Protein AF-A0A6A6DMU2-F1 (afdb_monomer_lite)

Organism: NCBI:txid1314779

pLDDT: mean 90.88, std 11.07, range [35.75, 98.38]

Radius of gyration: 16.93 Å; chains: 1; bounding box: 42×38×40 Å

InterPro domains:
  IPR029033 Histidine phosphatase superfamily [G3DSA:3.40.50.1240] (8-145)

Foldseek 3Di:
DAAAACLQDDPPPPDHDHVGDDDDDQLLQFALDLPCVRQDDFLVVCCVVRVRDDCVPADRCSSPQDDLNPNDPVSLLVSLQVVLVVLVVLLVVCPPPPPRDDDDDHDDRSVCSNQVPVPDDADVVGDFDWDWDADPVRGIHTHTDDPVPPPPD

Secondary structure (DSSP, 8-state):
---BBGGGS-TTS--SBTT-BPP---GGGS-SS-SHHHH---HHHHHHH-TTS--TTS-TTTTS-SGGG-SSHHHHHHHHHHHHHHHHHHHHHTTT-S---------HHHHHHHH--TT--PPTT----EEEEE-TTS-EEEEE--TTS----

Structure (mmCIF, N/CA/C/O backbone):
data_AF-A0A6A6DMU2-F1
#
_entry.id   AF-A0A6A6DMU2-F1
#
loop_
_atom_site.group_PDB
_atom_site.id
_atom_site.type_symbol
_atom_site.label_atom_id
_atom_site.label_alt_id
_atom_site.label_comp_id
_atom_site.label_asym_id
_atom_site.label_entity_id
_atom_site.label_seq_id
_atom_site.pdbx_PDB_ins_code
_atom_site.Cartn_x
_atom_site.Cartn_y
_atom_site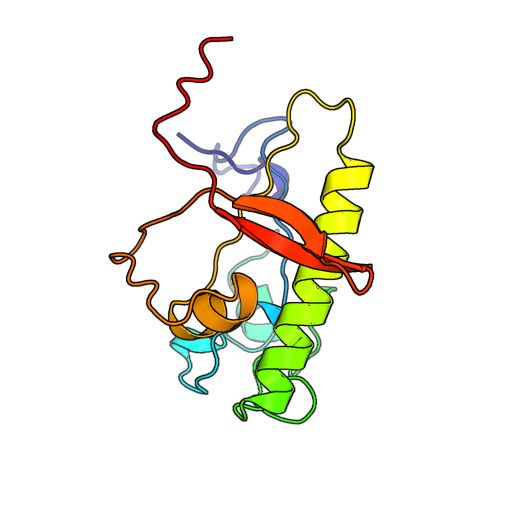.Cartn_z
_atom_site.occupancy
_atom_site.B_iso_or_equiv
_atom_site.auth_seq_id
_atom_site.auth_comp_id
_atom_site.auth_asym_id
_atom_site.auth_atom_id
_atom_site.pdbx_PDB_model_num
ATOM 1 N N . SER A 1 1 ? -6.582 -6.100 22.117 1.00 66.75 1 SER A N 1
ATOM 2 C CA . SER A 1 1 ? -7.628 -5.175 21.639 1.00 66.75 1 SER A CA 1
ATOM 3 C C . SER A 1 1 ? -7.732 -5.317 20.132 1.00 66.75 1 SER A C 1
ATOM 5 O O . SER A 1 1 ? -6.710 -5.519 19.487 1.00 66.75 1 SER A O 1
ATOM 7 N N . HIS A 1 2 ? -8.942 -5.278 19.573 1.00 84.75 2 HIS A N 1
ATOM 8 C CA . HIS A 1 2 ? -9.119 -5.157 18.124 1.00 84.75 2 HIS A CA 1
ATOM 9 C C . HIS A 1 2 ? -8.954 -3.689 17.721 1.00 84.75 2 HIS A C 1
ATOM 11 O O . HIS A 1 2 ? -9.190 -2.802 18.539 1.00 84.75 2 HIS A O 1
ATOM 17 N N . VAL A 1 3 ? -8.518 -3.445 16.487 1.00 90.81 3 VAL A N 1
ATOM 18 C CA . VAL A 1 3 ? -8.294 -2.089 15.949 1.00 90.81 3 VAL A CA 1
ATOM 19 C C . VAL A 1 3 ? -9.107 -1.865 14.678 1.00 90.81 3 VAL A C 1
ATOM 21 O O . VAL A 1 3 ? -9.628 -0.774 14.460 1.00 90.81 3 VAL A O 1
ATOM 24 N N . LEU A 1 4 ? -9.239 -2.907 13.855 1.00 93.56 4 LEU A N 1
ATOM 25 C CA . LEU A 1 4 ? -10.014 -2.856 12.625 1.00 93.56 4 LEU A CA 1
ATOM 26 C C . LEU A 1 4 ? -11.511 -2.753 12.907 1.00 93.56 4 LEU A C 1
ATOM 28 O O . LEU A 1 4 ? -12.006 -3.226 13.936 1.00 93.56 4 LEU A O 1
ATOM 32 N N . ASP A 1 5 ? -12.221 -2.155 11.958 1.00 94.19 5 ASP A N 1
ATOM 33 C CA . ASP A 1 5 ? -13.673 -2.073 12.001 1.00 94.19 5 ASP A CA 1
ATOM 34 C C . ASP A 1 5 ? -14.331 -3.464 12.069 1.00 94.19 5 ASP A C 1
ATOM 36 O O . ASP A 1 5 ? -13.840 -4.435 11.484 1.00 94.19 5 ASP A O 1
ATOM 40 N N . LYS A 1 6 ? -15.454 -3.570 12.785 1.00 94.50 6 LYS A N 1
ATOM 41 C CA . LYS A 1 6 ? -16.204 -4.829 12.917 1.00 94.50 6 LYS A CA 1
ATOM 42 C C . LYS A 1 6 ? -16.620 -5.436 11.571 1.00 94.50 6 LYS A C 1
ATOM 44 O O . LYS A 1 6 ? -16.725 -6.654 11.486 1.00 94.50 6 LYS A O 1
ATOM 49 N N . ARG A 1 7 ? -16.761 -4.629 10.506 1.00 92.81 7 ARG A N 1
ATOM 50 C CA . ARG A 1 7 ? -17.154 -5.083 9.157 1.00 92.81 7 ARG A CA 1
ATOM 51 C C . ARG A 1 7 ? -16.243 -6.155 8.553 1.00 92.81 7 ARG A C 1
ATOM 53 O O . ARG A 1 7 ? -16.659 -6.833 7.625 1.00 92.81 7 ARG A O 1
ATOM 60 N N . TYR A 1 8 ? -15.006 -6.287 9.034 1.00 92.38 8 TYR A N 1
ATOM 61 C CA . TYR A 1 8 ? -14.049 -7.281 8.532 1.00 92.38 8 TYR A CA 1
ATOM 62 C C . TYR A 1 8 ? -14.154 -8.645 9.215 1.00 92.38 8 TYR A C 1
ATOM 64 O O . TYR A 1 8 ? -13.460 -9.581 8.818 1.00 92.38 8 TYR A O 1
ATOM 72 N N . TYR A 1 9 ? -14.988 -8.765 10.244 1.00 90.62 9 TYR A N 1
ATOM 73 C CA . TYR A 1 9 ? -15.163 -9.981 11.026 1.00 90.62 9 TYR A CA 1
ATOM 74 C C . TYR A 1 9 ? -16.567 -10.537 10.835 1.00 90.62 9 TYR A C 1
ATOM 76 O O . TYR A 1 9 ? -17.451 -9.857 10.322 1.00 90.62 9 TYR A O 1
ATOM 84 N N . ASP A 1 10 ? -16.765 -11.798 11.211 1.00 88.88 10 ASP A N 1
ATOM 85 C CA . ASP A 1 10 ? -18.103 -12.379 11.261 1.00 88.88 10 ASP A CA 1
ATOM 86 C C . ASP A 1 10 ? -18.937 -11.669 12.338 1.00 88.88 10 ASP A C 1
ATOM 88 O O . ASP A 1 10 ? -18.446 -11.460 13.452 1.00 88.88 10 ASP A O 1
ATOM 92 N N . ASP A 1 11 ? -20.190 -11.327 12.029 1.00 86.38 11 ASP A N 1
ATOM 93 C CA . ASP A 1 11 ? -21.074 -10.580 12.936 1.00 86.38 11 ASP A CA 1
ATOM 94 C C . ASP A 1 11 ? -21.267 -11.285 14.291 1.00 86.38 11 ASP A C 1
ATOM 96 O O . ASP A 1 11 ? -21.476 -10.632 15.316 1.00 86.38 11 ASP A O 1
ATOM 100 N N . SER A 1 12 ? -21.163 -12.617 14.328 1.00 88.31 12 SER A N 1
ATOM 101 C CA . SER A 1 12 ? -21.295 -13.417 15.550 1.00 88.31 12 SER A CA 1
ATOM 102 C C . SER A 1 12 ? -19.993 -13.570 16.344 1.00 88.31 12 SER A C 1
ATOM 104 O O . SER A 1 12 ? -20.024 -14.033 17.484 1.00 88.31 12 SER A O 1
ATOM 106 N N . SER A 1 13 ? -18.848 -13.164 15.784 1.00 88.94 13 SER A N 1
ATOM 107 C CA . SER A 1 13 ? -17.532 -13.353 16.412 1.00 88.94 13 SER A CA 1
ATOM 108 C C . SER A 1 13 ? -17.277 -12.444 17.618 1.00 88.94 13 SER A C 1
ATOM 110 O O . SER A 1 13 ? -16.425 -12.750 18.449 1.00 88.94 13 SER A O 1
ATOM 112 N N . GLY A 1 14 ? -17.983 -11.310 17.705 1.00 88.69 14 GLY A N 1
ATOM 113 C CA . GLY A 1 14 ? -17.713 -10.263 18.694 1.00 88.69 14 GLY A CA 1
ATOM 114 C C . GLY A 1 14 ? -16.366 -9.548 18.502 1.00 88.69 14 GLY A C 1
ATOM 115 O O . GLY A 1 14 ? -15.928 -8.833 19.403 1.00 88.69 14 GLY A O 1
ATOM 116 N N . PHE A 1 15 ? -15.694 -9.746 17.361 1.00 91.94 15 PHE A N 1
ATOM 117 C CA . PHE A 1 15 ? -14.422 -9.105 17.030 1.00 91.94 15 PHE A CA 1
ATOM 118 C C . PHE A 1 15 ? -14.601 -7.774 16.286 1.00 91.94 15 PHE A C 1
ATOM 120 O O . PHE A 1 15 ? -15.627 -7.503 15.667 1.00 91.94 15 PHE A O 1
ATOM 127 N N . GLY A 1 16 ? -13.549 -6.951 16.329 1.00 92.38 16 GLY A N 1
ATOM 128 C CA . GLY A 1 16 ? -13.516 -5.622 15.718 1.00 92.38 16 GLY A CA 1
ATOM 129 C C . GLY A 1 16 ? -14.004 -4.503 16.638 1.00 92.38 16 GLY A C 1
ATOM 130 O O . GLY A 1 16 ? -14.292 -4.713 17.816 1.00 92.38 16 GLY A O 1
ATOM 131 N N . VAL A 1 17 ? -14.024 -3.283 16.104 1.00 93.75 17 VAL A N 1
ATOM 132 C CA . VAL A 1 17 ? -14.433 -2.059 16.809 1.00 93.75 17 VAL A CA 1
ATOM 133 C C . VAL A 1 17 ? -15.473 -1.325 15.966 1.00 93.75 17 VAL A C 1
ATOM 135 O O . VAL A 1 17 ? -15.333 -1.250 14.750 1.00 93.75 17 VAL A O 1
ATOM 138 N N . GLU A 1 18 ? -16.518 -0.785 16.593 1.00 92.75 18 GLU A N 1
ATOM 139 C CA . GLU A 1 18 ? -17.478 0.089 15.906 1.00 92.75 18 GLU A CA 1
ATOM 140 C C . GLU A 1 18 ? -16.772 1.356 15.411 1.00 92.75 18 GLU A C 1
ATOM 142 O O . GLU A 1 18 ? -16.139 2.054 16.209 1.00 92.75 18 GLU A O 1
ATOM 147 N N . ASN A 1 19 ? -16.896 1.672 14.119 1.00 89.88 19 ASN A N 1
ATOM 148 C CA . ASN A 1 19 ? -16.135 2.747 13.480 1.00 89.88 19 ASN A CA 1
ATOM 149 C C . ASN A 1 19 ? -14.627 2.568 13.722 1.00 89.88 19 ASN A C 1
ATOM 151 O O . ASN A 1 19 ? -13.938 3.501 14.141 1.00 89.88 19 ASN A O 1
ATOM 155 N N . GLY A 1 20 ? -14.125 1.342 13.559 1.00 92.56 20 GLY A N 1
ATOM 156 C CA . GLY A 1 20 ? -12.709 1.002 13.705 1.00 92.56 20 GLY A CA 1
ATOM 157 C C . GLY A 1 20 ? -11.863 1.476 12.520 1.00 92.56 20 GLY A C 1
ATOM 158 O O . GLY A 1 20 ? -12.326 2.208 11.647 1.00 92.56 20 GLY A O 1
ATOM 159 N N . VAL A 1 21 ? -10.591 1.075 12.488 1.00 92.88 21 VAL A N 1
ATOM 160 C CA . VAL A 1 21 ? -9.686 1.402 11.375 1.00 92.88 21 VAL A CA 1
ATOM 161 C C . VAL A 1 21 ? -10.134 0.695 10.097 1.00 92.88 21 VAL A C 1
ATOM 163 O O . VAL A 1 21 ? -10.457 -0.498 10.098 1.00 92.88 21 VAL A O 1
ATOM 166 N N . GLU A 1 22 ? -10.120 1.435 8.992 1.00 92.31 22 GLU A N 1
ATOM 167 C CA . GLU A 1 22 ? -10.376 0.904 7.661 1.00 92.31 22 GLU A CA 1
ATOM 168 C C . GLU A 1 22 ? -9.126 0.211 7.091 1.00 92.31 22 GLU A C 1
ATOM 170 O O . GLU A 1 22 ? -8.043 0.788 7.041 1.00 92.31 22 GLU A O 1
ATOM 175 N N . LEU A 1 23 ? -9.283 -1.032 6.632 1.00 93.31 23 LEU A N 1
ATOM 176 C CA . LEU A 1 23 ? -8.274 -1.806 5.924 1.00 93.31 23 LEU A CA 1
ATOM 177 C C . LEU A 1 23 ? -8.499 -1.714 4.409 1.00 93.31 23 LEU A C 1
ATOM 179 O O . LEU A 1 23 ? -9.578 -2.025 3.911 1.00 93.31 23 LEU A O 1
ATOM 183 N N . THR A 1 24 ? -7.453 -1.351 3.670 1.00 92.44 24 THR A N 1
ATOM 184 C CA . THR A 1 24 ? -7.432 -1.390 2.200 1.00 92.44 24 THR A CA 1
ATOM 185 C C . THR A 1 24 ? -6.330 -2.327 1.719 1.00 92.44 24 THR A C 1
ATOM 187 O O . THR A 1 24 ? -5.219 -2.307 2.248 1.00 92.44 24 THR A O 1
ATOM 190 N N . LEU A 1 25 ? -6.623 -3.134 0.697 1.00 94.19 25 LEU A N 1
ATOM 191 C CA . LEU A 1 25 ? -5.636 -4.009 0.066 1.00 94.19 25 LEU A CA 1
ATOM 192 C C . LEU A 1 25 ? -4.901 -3.287 -1.064 1.00 94.19 25 LEU A C 1
ATOM 194 O O . LEU A 1 25 ? -5.524 -2.736 -1.974 1.00 94.19 25 LEU A O 1
ATOM 198 N N . GLU A 1 26 ? -3.569 -3.334 -1.027 1.00 95.19 26 GLU A N 1
ATOM 199 C CA . GLU A 1 26 ? -2.697 -2.598 -1.942 1.00 95.19 26 GLU A CA 1
ATOM 200 C C . GLU A 1 26 ? -1.664 -3.522 -2.610 1.00 95.19 26 GLU A C 1
ATOM 202 O O . GLU A 1 26 ? -0.578 -3.722 -2.064 1.00 95.19 26 GLU A O 1
ATOM 207 N N . PRO A 1 27 ? -1.932 -4.033 -3.829 1.00 95.00 27 PRO A N 1
ATOM 208 C CA . PRO A 1 27 ? -1.014 -4.926 -4.543 1.00 95.00 27 PRO A CA 1
ATOM 209 C C . PRO A 1 27 ? 0.396 -4.367 -4.735 1.00 95.00 27 PRO A C 1
ATOM 211 O O . PRO A 1 27 ? 1.363 -5.122 -4.755 1.00 95.00 27 PRO A O 1
ATOM 214 N N . ASP A 1 28 ? 0.527 -3.046 -4.872 1.00 96.56 28 ASP A N 1
ATOM 215 C CA . ASP A 1 28 ? 1.831 -2.409 -5.051 1.00 96.56 28 ASP A CA 1
ATOM 216 C C . ASP A 1 28 ? 2.747 -2.570 -3.818 1.00 96.56 28 ASP A C 1
ATOM 218 O O . ASP A 1 28 ? 3.954 -2.459 -3.997 1.00 96.56 28 ASP A O 1
ATOM 222 N N . LEU A 1 29 ? 2.212 -2.870 -2.619 1.00 96.62 29 LEU A N 1
ATOM 223 C CA . LEU A 1 29 ? 2.968 -3.052 -1.363 1.00 96.62 29 LEU A CA 1
ATOM 224 C C . LEU A 1 29 ? 3.594 -4.442 -1.175 1.00 96.62 29 LEU A C 1
ATOM 226 O O . LEU A 1 29 ? 4.256 -4.669 -0.162 1.00 96.62 29 LEU A O 1
ATOM 230 N N . GLN A 1 30 ? 3.377 -5.376 -2.103 1.00 95.88 30 GLN A N 1
ATOM 231 C CA . GLN A 1 30 ? 4.026 -6.687 -2.048 1.00 95.88 30 GLN A CA 1
ATOM 232 C C . GLN A 1 30 ? 5.551 -6.556 -2.050 1.00 95.88 30 GLN A C 1
ATOM 234 O O . GLN A 1 30 ? 6.103 -5.636 -2.668 1.00 95.88 30 GLN A O 1
ATOM 239 N N . GLU A 1 31 ? 6.235 -7.545 -1.481 1.00 96.31 31 GLU A N 1
ATOM 240 C CA . GLU A 1 31 ? 7.693 -7.617 -1.524 1.00 96.31 31 GLU A CA 1
ATOM 241 C C . GLU A 1 31 ? 8.215 -7.685 -2.973 1.00 96.31 31 GLU A C 1
ATOM 243 O O . GLU A 1 31 ? 7.478 -7.920 -3.934 1.00 96.31 31 GLU A O 1
ATOM 248 N N . ARG A 1 32 ? 9.511 -7.469 -3.165 1.00 95.62 32 ARG A N 1
ATOM 249 C CA . ARG A 1 32 ? 10.225 -7.698 -4.421 1.00 95.62 32 ARG A CA 1
ATOM 250 C C . ARG A 1 32 ? 10.204 -9.169 -4.842 1.00 95.62 32 ARG A C 1
ATOM 252 O O . ARG A 1 32 ? 10.043 -9.459 -6.024 1.00 95.62 32 ARG A O 1
ATOM 259 N N . SER A 1 33 ? 10.408 -10.079 -3.894 1.00 94.69 33 SER A N 1
ATOM 260 C CA . SER A 1 33 ? 10.591 -11.506 -4.154 1.00 94.69 33 SER A CA 1
ATOM 261 C C . SER A 1 33 ? 9.297 -12.186 -4.622 1.00 94.69 33 SER A C 1
ATOM 263 O O . SER A 1 33 ? 8.195 -11.710 -4.360 1.00 94.69 33 SER A O 1
ATOM 265 N N . ALA A 1 34 ? 9.442 -13.305 -5.337 1.00 93.06 34 ALA A N 1
ATOM 266 C CA . ALA A 1 34 ? 8.333 -14.128 -5.821 1.00 93.06 34 ALA A CA 1
ATOM 267 C C . ALA A 1 34 ? 7.973 -15.285 -4.871 1.00 93.06 34 ALA A C 1
ATOM 269 O O . ALA A 1 34 ? 7.231 -16.186 -5.264 1.00 93.06 34 ALA A O 1
ATOM 270 N N . LEU A 1 35 ? 8.517 -15.315 -3.649 1.00 91.88 35 LEU A N 1
ATOM 271 C CA . LEU A 1 35 ? 8.147 -16.342 -2.679 1.00 91.88 35 LEU A CA 1
ATOM 272 C C . LEU A 1 35 ? 6.644 -16.232 -2.348 1.00 91.88 35 LEU A C 1
ATOM 274 O O . LEU A 1 35 ? 6.105 -15.124 -2.281 1.00 91.88 35 LEU A O 1
ATOM 278 N N . PRO A 1 36 ? 5.941 -17.351 -2.100 1.00 85.25 36 PRO A N 1
ATOM 279 C CA . PRO A 1 36 ? 4.515 -17.298 -1.770 1.00 85.25 36 PRO A CA 1
ATOM 280 C C . PRO A 1 36 ? 4.195 -16.415 -0.552 1.00 85.25 36 PRO A C 1
ATOM 282 O O . PRO A 1 36 ? 3.198 -15.700 -0.547 1.00 85.25 36 PRO A O 1
ATOM 285 N N . CYS A 1 37 ? 5.074 -16.388 0.457 1.00 86.75 37 CYS A N 1
ATOM 286 C CA . CYS A 1 37 ? 4.923 -15.526 1.636 1.00 86.75 37 CYS A CA 1
ATOM 287 C C . CYS A 1 37 ? 5.092 -14.021 1.354 1.00 86.75 37 CYS A C 1
ATOM 289 O O . CYS A 1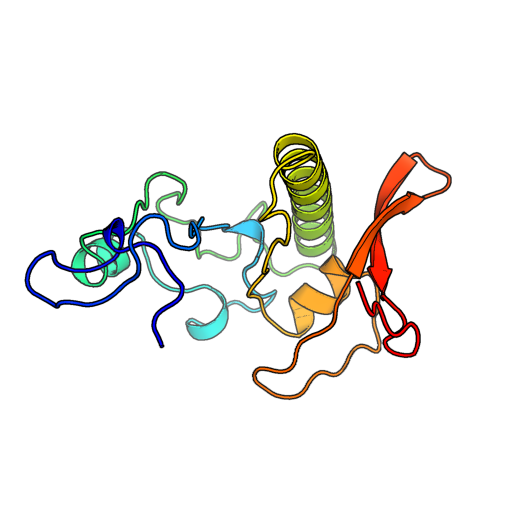 37 ? 4.700 -13.201 2.177 1.00 86.75 37 CYS A O 1
ATOM 291 N N . ASP A 1 38 ? 5.664 -13.673 0.203 1.00 92.00 38 ASP A N 1
ATOM 292 C CA . ASP A 1 38 ? 6.067 -12.317 -0.188 1.00 92.00 38 ASP A CA 1
ATOM 293 C C . ASP A 1 38 ? 5.079 -11.663 -1.169 1.00 92.00 38 ASP A C 1
ATOM 295 O O . ASP A 1 38 ? 5.109 -10.451 -1.402 1.00 92.00 38 ASP A O 1
ATOM 299 N N . THR A 1 39 ? 4.196 -12.476 -1.751 1.00 89.56 39 THR A N 1
ATOM 300 C CA . THR A 1 39 ? 3.234 -12.075 -2.787 1.00 89.56 39 THR A CA 1
ATOM 301 C C . THR A 1 39 ? 1.791 -12.391 -2.433 1.00 89.56 39 THR A C 1
ATOM 303 O O . THR A 1 39 ? 0.895 -11.720 -2.934 1.00 89.56 39 THR A O 1
ATOM 306 N N . GLY A 1 40 ? 1.555 -13.362 -1.548 1.00 91.50 40 GLY A N 1
ATOM 307 C CA . GLY A 1 40 ? 0.221 -13.781 -1.140 1.00 91.50 40 GLY A CA 1
ATOM 308 C C . GLY A 1 40 ? -0.352 -14.890 -2.022 1.00 91.50 40 GLY A C 1
ATOM 309 O O . GLY A 1 40 ? 0.369 -15.687 -2.617 1.00 91.50 40 GLY A O 1
ATOM 310 N N . SER A 1 41 ? -1.682 -14.973 -2.055 1.00 93.38 41 SER A N 1
ATOM 311 C CA . SER A 1 41 ? -2.425 -16.036 -2.741 1.00 93.38 41 SER A CA 1
ATOM 312 C C . SER A 1 41 ? -3.347 -15.485 -3.824 1.00 93.38 41 SER A C 1
ATOM 314 O O . SER A 1 41 ? -3.725 -14.313 -3.821 1.00 93.38 41 SER A O 1
ATOM 316 N N . GLU A 1 42 ? -3.760 -16.356 -4.741 1.00 93.50 42 GLU A N 1
ATOM 317 C CA . GLU A 1 42 ? -4.777 -16.040 -5.742 1.00 93.50 42 GLU A CA 1
ATOM 318 C C . GLU A 1 42 ? -6.065 -15.523 -5.091 1.00 93.50 42 GLU A C 1
ATOM 320 O O . GLU A 1 42 ? -6.502 -16.003 -4.041 1.00 93.50 42 GLU A O 1
ATOM 325 N N . ARG A 1 43 ? -6.732 -14.576 -5.759 1.00 93.44 43 ARG A N 1
ATOM 326 C CA . ARG A 1 43 ? -7.954 -13.931 -5.250 1.00 93.44 43 ARG A CA 1
ATOM 327 C C . ARG A 1 43 ? -9.035 -14.929 -4.824 1.00 93.44 43 ARG A C 1
ATOM 329 O O . ARG A 1 43 ? -9.724 -14.712 -3.833 1.00 93.44 43 ARG A O 1
ATOM 336 N N . HIS A 1 44 ? -9.191 -16.031 -5.557 1.00 91.56 44 HIS A N 1
ATOM 337 C CA . HIS A 1 44 ? -10.205 -17.040 -5.247 1.00 91.56 44 HIS A CA 1
ATOM 338 C C . HIS A 1 44 ? -9.872 -17.870 -3.993 1.00 91.56 44 HIS A C 1
ATOM 340 O O . HIS A 1 44 ? -10.786 -18.405 -3.368 1.00 91.56 44 HIS A O 1
ATOM 346 N N . VAL A 1 45 ? -8.588 -17.993 -3.640 1.00 93.25 45 VAL A N 1
ATOM 347 C CA . VAL A 1 45 ? -8.131 -18.622 -2.394 1.00 93.25 45 VAL A CA 1
ATOM 348 C C . VAL A 1 45 ? -8.434 -17.680 -1.235 1.00 93.25 45 VAL A C 1
ATOM 350 O O . VAL A 1 45 ? -9.140 -18.073 -0.311 1.00 93.25 45 VAL A O 1
ATOM 353 N N . LEU A 1 46 ? -8.033 -16.408 -1.354 1.00 92.94 46 LEU A N 1
ATOM 354 C CA . LEU A 1 46 ? -8.317 -15.376 -0.349 1.00 92.94 46 LEU A CA 1
ATOM 355 C C . LEU A 1 46 ? -9.816 -15.238 -0.070 1.00 92.94 46 LEU A C 1
ATOM 357 O O . LEU A 1 46 ? -10.216 -15.130 1.082 1.00 92.94 46 LEU A O 1
ATOM 361 N N . LYS A 1 47 ? -10.660 -15.313 -1.106 1.00 91.62 47 LYS A N 1
ATOM 362 C CA . LYS A 1 47 ? -12.120 -15.217 -0.957 1.00 91.62 47 LYS A CA 1
ATOM 363 C C . LYS A 1 47 ? -12.713 -16.319 -0.076 1.00 91.62 47 LYS A C 1
ATOM 365 O O . LYS A 1 47 ? -13.755 -16.107 0.527 1.00 91.62 47 LYS A O 1
ATOM 370 N N . LYS A 1 48 ? -12.092 -17.501 -0.028 1.00 91.81 48 LYS A N 1
ATOM 371 C CA . LYS A 1 48 ? -12.557 -18.614 0.814 1.00 91.81 48 LYS A CA 1
ATOM 372 C C . LYS A 1 48 ? -12.161 -18.434 2.277 1.00 91.81 48 LYS A C 1
ATOM 374 O O . LYS A 1 48 ? -12.853 -18.946 3.146 1.00 91.81 48 LYS A O 1
ATOM 379 N N . GLU A 1 49 ? -11.053 -17.744 2.525 1.00 90.69 49 GLU A N 1
ATOM 380 C CA . GLU A 1 49 ? -10.480 -17.560 3.860 1.00 90.69 49 GLU A CA 1
ATOM 381 C C . GLU A 1 49 ? -10.974 -16.273 4.534 1.00 90.69 49 GLU A C 1
ATOM 383 O O . GLU A 1 49 ? -11.262 -16.266 5.728 1.00 90.69 49 GLU A O 1
ATOM 388 N N . PHE A 1 50 ? -11.155 -15.201 3.759 1.00 90.31 50 PHE A N 1
ATOM 389 C CA . PHE A 1 50 ? -11.533 -13.874 4.240 1.00 90.31 50 PHE A CA 1
ATOM 390 C C . PHE A 1 50 ? -12.866 -13.433 3.628 1.00 90.31 50 PHE A C 1
ATOM 392 O O . PHE A 1 50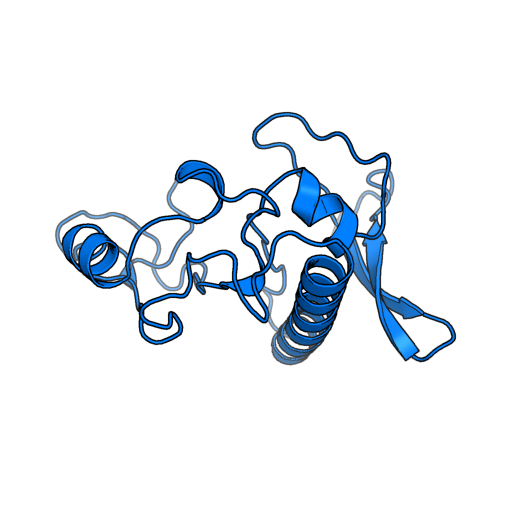 ? -12.910 -12.593 2.731 1.00 90.31 50 PHE A O 1
ATOM 399 N N . LEU A 1 51 ? -13.968 -14.010 4.114 1.00 86.19 51 LEU A N 1
ATOM 400 C CA . LEU A 1 51 ? -15.310 -13.812 3.543 1.00 86.19 51 LEU A CA 1
ATOM 401 C C . LEU A 1 51 ? -15.778 -12.347 3.545 1.00 86.19 51 LEU A C 1
ATOM 403 O O . LEU A 1 51 ? -16.474 -11.932 2.621 1.00 86.19 51 LEU A O 1
ATOM 407 N N . ASN A 1 52 ? -15.365 -11.573 4.551 1.00 90.00 52 ASN A N 1
ATOM 408 C CA . ASN A 1 52 ? -15.819 -10.194 4.770 1.00 90.00 52 ASN A CA 1
ATOM 409 C C . ASN A 1 52 ? -14.799 -9.142 4.307 1.00 90.00 52 ASN A C 1
ATOM 411 O O . ASN A 1 52 ? -14.964 -7.947 4.550 1.00 90.00 52 ASN A O 1
ATOM 415 N N . LEU A 1 53 ? -13.724 -9.573 3.642 1.00 89.50 53 LEU A N 1
ATOM 416 C CA . LEU A 1 53 ? -12.714 -8.679 3.097 1.00 89.50 53 LEU A CA 1
ATOM 417 C C . LEU A 1 53 ? -13.035 -8.363 1.633 1.00 89.50 53 LEU A C 1
ATOM 419 O O . LEU A 1 53 ? -13.163 -9.270 0.812 1.00 89.50 53 LEU A O 1
ATOM 423 N N . GLY A 1 54 ? -13.134 -7.076 1.296 1.00 89.75 54 GLY A N 1
ATOM 424 C CA . GLY A 1 54 ? -13.289 -6.634 -0.091 1.00 89.75 54 GLY A CA 1
ATOM 425 C C . GLY A 1 54 ? -12.032 -6.943 -0.907 1.00 89.75 54 GLY A C 1
ATOM 426 O O . GLY A 1 54 ? -10.947 -6.448 -0.596 1.00 89.75 54 GLY A O 1
ATOM 427 N N . LEU A 1 55 ? -12.164 -7.783 -1.938 1.00 92.69 55 LEU A N 1
ATOM 428 C CA . LEU A 1 55 ? -11.059 -8.224 -2.807 1.00 92.69 55 LEU A CA 1
ATOM 429 C C . LEU A 1 55 ? -11.144 -7.635 -4.222 1.00 92.69 55 LEU A C 1
ATOM 431 O O . LEU A 1 55 ? -10.432 -8.073 -5.126 1.00 92.69 55 LEU A O 1
ATOM 435 N N . GLU A 1 56 ? -12.040 -6.679 -4.451 1.00 89.88 56 GLU A N 1
ATOM 436 C CA . GLU A 1 56 ? -12.345 -6.110 -5.767 1.00 89.88 56 GLU A CA 1
ATOM 437 C C . GLU A 1 56 ? -11.159 -5.340 -6.353 1.00 89.88 56 GLU A C 1
ATOM 439 O O . GLU A 1 56 ? -11.018 -5.262 -7.571 1.00 89.88 56 GLU A O 1
ATOM 444 N N . SER A 1 57 ? -10.287 -4.802 -5.496 1.00 89.44 57 SER A N 1
ATOM 445 C CA . SER A 1 57 ? -9.064 -4.107 -5.909 1.00 89.44 57 SER A CA 1
ATOM 446 C C . SER A 1 57 ? -7.957 -5.050 -6.392 1.00 89.44 57 SER A C 1
ATOM 448 O O . SER A 1 57 ? -6.988 -4.591 -7.000 1.00 89.44 57 SER A O 1
ATOM 450 N N . LEU A 1 58 ? -8.078 -6.357 -6.133 1.00 93.38 58 LEU A N 1
ATOM 451 C CA . LEU A 1 58 ? -7.103 -7.356 -6.551 1.00 93.38 58 LEU A CA 1
ATOM 452 C C . LEU A 1 58 ? -7.474 -7.896 -7.934 1.00 93.38 58 LEU A C 1
ATOM 454 O O . LEU A 1 58 ? -8.550 -8.464 -8.134 1.00 93.38 58 LEU A O 1
ATOM 458 N N . SER A 1 59 ? -6.559 -7.775 -8.895 1.00 92.06 59 SER A N 1
ATOM 459 C CA . SER A 1 59 ? -6.673 -8.521 -10.149 1.00 92.06 59 SER A CA 1
ATOM 460 C C . SER A 1 59 ? -6.488 -10.025 -9.901 1.00 92.06 59 SER A C 1
ATOM 462 O O . SER A 1 59 ? -5.976 -10.446 -8.865 1.00 92.06 59 SER A O 1
ATOM 464 N N . GLU A 1 60 ? -6.890 -10.875 -10.849 1.00 90.31 60 GLU A N 1
ATOM 465 C CA . GLU A 1 60 ? -6.769 -12.335 -10.678 1.00 90.31 60 GLU A CA 1
ATOM 466 C C . GLU A 1 60 ? -5.321 -12.817 -10.535 1.00 90.31 60 GLU A C 1
ATOM 468 O O . GLU A 1 60 ? -5.069 -13.824 -9.878 1.00 90.31 60 GLU A O 1
ATOM 473 N N . SER A 1 61 ? -4.378 -12.064 -11.101 1.00 92.06 61 SER A N 1
ATOM 474 C CA . SER A 1 61 ? -2.945 -12.349 -11.092 1.00 92.06 61 SER A CA 1
ATOM 475 C C . SER A 1 61 ? -2.145 -11.331 -10.274 1.00 92.06 61 SER A C 1
ATOM 477 O O . SER A 1 61 ? -0.973 -11.101 -10.574 1.00 92.06 61 SER A O 1
ATOM 479 N N . TRP A 1 62 ? -2.767 -10.668 -9.293 1.00 93.62 62 TRP A N 1
ATOM 480 C CA . TRP A 1 62 ? -2.140 -9.588 -8.519 1.00 93.62 62 TRP A CA 1
ATOM 481 C C . TRP A 1 62 ? -0.829 -10.019 -7.839 1.00 93.62 62 TRP A C 1
ATOM 483 O O . TRP A 1 62 ? 0.087 -9.210 -7.724 1.00 93.62 62 TRP A O 1
ATOM 493 N N . GLN A 1 63 ? -0.727 -11.290 -7.444 1.00 94.75 63 GLN A N 1
ATOM 494 C CA . GLN A 1 63 ? 0.422 -11.905 -6.775 1.00 94.75 63 GLN A CA 1
ATOM 495 C C . GLN A 1 63 ? 1.560 -12.321 -7.730 1.00 94.75 63 GLN A C 1
ATOM 497 O O . GLN A 1 63 ? 2.649 -12.685 -7.293 1.00 94.75 63 GLN A O 1
ATOM 502 N N . VAL A 1 64 ? 1.334 -12.315 -9.048 1.00 95.31 64 VAL A N 1
ATOM 503 C CA . VAL A 1 64 ? 2.316 -12.825 -10.019 1.00 95.31 64 VAL A CA 1
ATOM 504 C C . VAL A 1 64 ? 3.369 -11.755 -10.325 1.00 95.31 64 VAL A C 1
ATOM 506 O O . VAL A 1 64 ? 3.034 -10.649 -10.745 1.00 95.31 64 VAL A O 1
ATOM 509 N N . LYS A 1 65 ? 4.658 -12.093 -10.180 1.00 95.62 65 LYS A N 1
ATOM 510 C CA . LYS A 1 65 ? 5.803 -11.187 -10.409 1.00 95.62 65 LYS A CA 1
ATOM 511 C C . LYS A 1 65 ? 6.129 -10.957 -11.889 1.00 95.62 65 LYS A C 1
ATOM 513 O O . LYS A 1 65 ? 7.210 -11.297 -12.363 1.00 95.62 65 LYS A O 1
ATOM 518 N N . VAL A 1 66 ? 5.190 -10.362 -12.620 1.00 95.31 66 VAL A N 1
ATOM 519 C CA . VAL A 1 66 ? 5.329 -9.995 -14.040 1.00 95.31 66 VAL A CA 1
ATOM 520 C C . VAL A 1 66 ? 4.796 -8.588 -14.309 1.00 95.31 66 VAL A C 1
ATOM 522 O O . VAL A 1 66 ? 3.986 -8.055 -13.547 1.00 95.31 66 VAL A O 1
ATOM 525 N N . GLY A 1 67 ? 5.234 -7.980 -15.416 1.00 95.56 67 GLY A N 1
ATOM 526 C CA . GLY A 1 67 ? 4.802 -6.638 -15.815 1.00 95.56 67 GLY A CA 1
ATOM 527 C C . GLY A 1 67 ? 5.060 -5.614 -14.710 1.00 95.56 67 GLY A C 1
ATOM 528 O O . GLY A 1 67 ? 6.151 -5.561 -14.157 1.00 95.56 67 GLY A O 1
ATOM 529 N N . GLN A 1 68 ? 4.039 -4.843 -14.325 1.00 95.31 68 GLN A N 1
ATOM 530 C CA . GLN A 1 68 ? 4.172 -3.824 -13.274 1.00 95.31 68 GLN A CA 1
ATOM 531 C C . GLN A 1 68 ? 4.524 -4.375 -11.881 1.00 95.31 68 GLN A C 1
ATOM 533 O O . GLN A 1 68 ? 4.881 -3.594 -10.999 1.00 95.31 68 GLN A O 1
ATOM 538 N N . TYR A 1 69 ? 4.368 -5.685 -11.670 1.00 96.44 69 TYR A N 1
ATOM 539 C CA . TYR A 1 69 ? 4.705 -6.377 -10.427 1.00 96.44 69 TYR A CA 1
ATOM 540 C C . TYR A 1 69 ? 6.021 -7.147 -10.525 1.00 96.44 69 TYR A C 1
ATOM 542 O O . TYR A 1 69 ? 6.336 -7.879 -9.593 1.00 96.44 69 TYR A O 1
ATOM 550 N N . ALA A 1 70 ? 6.782 -7.020 -11.616 1.00 97.19 70 ALA A N 1
ATOM 551 C CA . ALA A 1 70 ? 8.054 -7.712 -11.772 1.00 97.19 70 ALA A CA 1
ATOM 552 C C . ALA A 1 70 ? 9.061 -7.367 -10.654 1.00 97.19 70 ALA A C 1
ATOM 554 O O . ALA A 1 70 ? 8.934 -6.370 -9.933 1.00 97.19 70 ALA A O 1
ATOM 555 N N . ALA A 1 71 ? 10.028 -8.268 -10.467 1.00 96.94 71 ALA A N 1
ATOM 556 C CA . ALA A 1 71 ? 10.982 -8.242 -9.357 1.00 96.94 71 ALA A CA 1
ATOM 557 C C . ALA A 1 71 ? 12.250 -7.408 -9.635 1.00 96.94 71 ALA A C 1
ATOM 559 O O . ALA A 1 71 ? 13.130 -7.326 -8.771 1.00 96.94 71 ALA A O 1
ATOM 560 N N . ASP A 1 72 ? 12.379 -6.833 -10.833 1.00 97.31 72 ASP A N 1
ATOM 561 C CA . ASP A 1 72 ? 13.451 -5.898 -11.180 1.00 97.31 72 ASP A CA 1
ATOM 562 C C . ASP A 1 72 ? 13.292 -4.552 -10.459 1.00 97.31 72 ASP A C 1
ATOM 564 O O . ASP A 1 72 ? 12.190 -4.140 -10.089 1.00 97.31 72 ASP A O 1
ATOM 568 N N . ASP A 1 73 ? 14.418 -3.874 -10.243 1.00 97.50 73 ASP A N 1
ATOM 569 C CA . ASP A 1 73 ? 14.471 -2.650 -9.438 1.00 97.50 73 ASP A CA 1
ATOM 570 C C . ASP A 1 73 ? 13.649 -1.511 -10.061 1.00 97.50 73 ASP A C 1
ATOM 572 O O . ASP A 1 73 ? 13.048 -0.725 -9.325 1.00 97.50 73 ASP A O 1
ATOM 576 N N . ASP A 1 74 ? 13.545 -1.455 -11.391 1.00 98.00 74 ASP A N 1
ATOM 577 C CA . ASP A 1 74 ? 12.755 -0.447 -12.105 1.00 98.00 74 ASP A CA 1
ATOM 578 C C . ASP A 1 74 ? 11.261 -0.611 -11.798 1.00 98.00 74 ASP A C 1
ATOM 580 O O . ASP A 1 74 ? 10.585 0.336 -11.379 1.00 98.00 74 ASP A O 1
ATOM 584 N N . SER A 1 75 ? 10.742 -1.833 -11.920 1.00 98.06 75 SER A N 1
ATOM 585 C CA . SER A 1 75 ? 9.347 -2.157 -11.614 1.00 98.06 75 SER A CA 1
ATOM 586 C C . SER A 1 75 ? 9.012 -1.901 -10.144 1.00 98.06 75 SER A C 1
ATOM 588 O O . SER A 1 75 ? 7.958 -1.337 -9.832 1.00 98.06 75 SER A O 1
ATOM 590 N N . VAL A 1 76 ? 9.913 -2.254 -9.221 1.00 98.25 76 VAL A N 1
ATOM 591 C CA . VAL A 1 76 ? 9.737 -1.996 -7.781 1.00 98.25 76 VAL A CA 1
ATOM 592 C C . VAL A 1 76 ? 9.757 -0.489 -7.486 1.00 98.25 76 VAL A C 1
ATOM 594 O O . VAL A 1 76 ? 8.900 0.003 -6.747 1.00 98.25 76 VAL A O 1
ATOM 597 N N . THR A 1 77 ? 10.661 0.266 -8.115 1.00 98.00 77 THR A N 1
ATOM 598 C CA . THR A 1 77 ? 10.750 1.730 -7.986 1.00 98.00 77 THR A CA 1
ATOM 599 C C . THR A 1 77 ? 9.470 2.413 -8.465 1.00 98.00 77 THR A C 1
ATOM 601 O O . THR A 1 77 ? 8.931 3.288 -7.779 1.00 98.00 77 THR A O 1
ATOM 604 N N . LEU A 1 78 ? 8.918 1.976 -9.601 1.00 98.19 78 LEU A N 1
ATOM 605 C CA . LEU A 1 78 ? 7.652 2.490 -10.125 1.00 98.19 78 LEU A CA 1
ATOM 606 C C . LEU A 1 78 ? 6.472 2.190 -9.188 1.00 98.19 78 LEU A C 1
ATOM 608 O O . LEU A 1 78 ? 5.625 3.064 -8.979 1.00 98.19 78 LEU A O 1
ATOM 612 N N . ARG A 1 79 ? 6.418 0.992 -8.586 1.00 97.88 79 ARG A N 1
ATOM 613 C CA . ARG A 1 79 ? 5.414 0.640 -7.562 1.00 97.88 79 ARG A CA 1
ATOM 614 C C . ARG A 1 79 ? 5.504 1.546 -6.341 1.00 97.88 79 ARG A C 1
ATOM 616 O O . ARG A 1 79 ? 4.486 2.087 -5.907 1.00 97.88 79 ARG A O 1
ATOM 623 N N . ALA A 1 80 ? 6.709 1.753 -5.818 1.00 98.38 80 ALA A N 1
ATOM 624 C CA . ALA A 1 80 ? 6.940 2.628 -4.676 1.00 98.38 80 ALA A CA 1
ATOM 625 C C . ALA A 1 80 ? 6.511 4.077 -4.969 1.00 98.38 80 ALA A C 1
ATOM 627 O O . ALA A 1 80 ? 5.816 4.689 -4.158 1.00 98.38 80 ALA A O 1
ATOM 628 N N . GLY A 1 81 ? 6.824 4.599 -6.160 1.00 97.94 81 GLY A N 1
ATOM 629 C CA . GLY A 1 81 ? 6.384 5.928 -6.596 1.00 97.94 81 GLY A CA 1
ATOM 630 C C . GLY A 1 81 ? 4.859 6.066 -6.668 1.00 97.94 81 GLY A C 1
ATOM 631 O O . GLY A 1 81 ? 4.296 7.006 -6.102 1.00 97.94 81 GLY A O 1
ATOM 632 N N . ARG A 1 82 ? 4.164 5.098 -7.288 1.00 97.62 82 ARG A N 1
ATOM 633 C CA . ARG A 1 82 ? 2.688 5.064 -7.293 1.00 97.62 82 ARG A CA 1
ATOM 634 C C . ARG A 1 82 ? 2.119 5.022 -5.880 1.00 97.62 82 ARG A C 1
ATOM 636 O O . ARG A 1 82 ? 1.121 5.688 -5.603 1.00 97.62 82 ARG A O 1
ATOM 643 N N . LYS A 1 83 ? 2.753 4.262 -4.981 1.00 98.00 83 LYS A N 1
ATOM 644 C CA . LYS A 1 83 ? 2.310 4.156 -3.593 1.00 98.00 83 LYS A CA 1
ATOM 645 C C . LYS A 1 83 ? 2.447 5.471 -2.842 1.00 98.00 83 LYS A C 1
ATOM 647 O O . LYS A 1 83 ? 1.471 5.884 -2.228 1.00 98.00 83 LYS A O 1
ATOM 652 N N . ARG A 1 84 ? 3.596 6.148 -2.936 1.00 98.25 84 ARG A N 1
ATOM 653 C CA . ARG A 1 84 ? 3.803 7.462 -2.306 1.00 98.25 84 ARG A CA 1
ATOM 654 C C . ARG A 1 84 ? 2.754 8.472 -2.758 1.00 98.25 84 ARG A C 1
ATOM 656 O O . ARG A 1 84 ? 2.092 9.061 -1.912 1.00 98.25 84 ARG A O 1
ATOM 663 N N . LYS A 1 85 ? 2.496 8.567 -4.065 1.00 97.38 85 LYS A N 1
ATOM 664 C CA . LYS A 1 85 ? 1.437 9.436 -4.601 1.00 97.38 85 LYS A CA 1
ATOM 665 C C . LYS A 1 85 ? 0.051 9.099 -4.036 1.00 97.38 85 LYS A C 1
ATOM 667 O O . LYS A 1 85 ? -0.719 9.991 -3.695 1.00 97.38 85 LYS A O 1
ATOM 672 N N . LYS A 1 86 ? -0.279 7.810 -3.905 1.00 96.88 86 LYS A N 1
ATOM 673 C CA . LYS A 1 86 ? -1.544 7.386 -3.286 1.00 96.88 86 LYS A CA 1
ATOM 674 C C . LYS A 1 86 ? -1.612 7.763 -1.801 1.00 96.88 86 LYS A C 1
ATOM 676 O O . LYS A 1 86 ? -2.663 8.198 -1.344 1.00 96.88 86 LYS A O 1
ATOM 681 N N . LEU A 1 87 ? -0.512 7.621 -1.059 1.00 96.81 87 LEU A N 1
ATOM 682 C CA . LEU A 1 87 ? -0.433 8.021 0.350 1.00 96.81 87 LEU A CA 1
ATOM 683 C C . LEU A 1 87 ? -0.617 9.531 0.523 1.00 96.81 87 LEU A C 1
ATOM 685 O O . LEU A 1 87 ? -1.345 9.943 1.417 1.00 96.81 87 LEU A O 1
ATOM 689 N N . GLU A 1 88 ? -0.033 10.354 -0.350 1.00 96.12 88 GLU A N 1
ATOM 690 C CA . GLU A 1 88 ? -0.272 11.804 -0.364 1.00 96.12 88 GLU A CA 1
ATOM 691 C C . GLU A 1 88 ? -1.755 12.132 -0.565 1.00 96.12 88 GLU A C 1
ATOM 693 O O . GLU A 1 88 ? -2.321 12.919 0.194 1.00 96.12 88 GLU A O 1
ATOM 698 N N . GLN A 1 89 ? -2.403 11.493 -1.543 1.00 95.56 89 GLN A N 1
ATOM 699 C CA . GLN A 1 89 ? -3.831 11.681 -1.812 1.00 95.56 89 GLN A CA 1
ATOM 700 C C . GLN A 1 89 ? -4.701 11.274 -0.618 1.00 95.56 89 GLN A C 1
ATOM 702 O O . GLN A 1 89 ? -5.623 12.004 -0.255 1.00 95.56 89 GLN A O 1
ATOM 707 N N . LEU A 1 90 ? -4.396 10.137 0.015 1.00 94.44 90 LEU A N 1
ATOM 708 C CA . LEU A 1 90 ? -5.091 9.674 1.218 1.00 94.44 90 LEU A CA 1
ATOM 709 C C . LEU A 1 90 ? -4.882 10.639 2.387 1.00 94.44 90 LEU A C 1
ATOM 711 O O . LEU A 1 90 ? -5.849 11.054 3.016 1.00 94.44 90 LEU A O 1
ATOM 715 N N . ASN A 1 91 ? -3.644 11.062 2.635 1.00 93.25 91 ASN A N 1
ATOM 716 C CA . ASN A 1 91 ? -3.323 12.021 3.687 1.00 93.25 91 ASN A CA 1
ATOM 717 C C . ASN A 1 91 ? -4.054 13.356 3.474 1.00 93.25 91 ASN A C 1
ATOM 719 O O . ASN A 1 91 ? -4.582 13.933 4.420 1.00 93.25 91 ASN A O 1
ATOM 723 N N . ALA A 1 92 ? -4.148 13.829 2.227 1.00 93.19 92 ALA A N 1
ATOM 724 C CA . ALA A 1 92 ? -4.927 15.013 1.884 1.00 93.19 92 ALA A CA 1
ATOM 725 C C . ALA A 1 92 ? -6.430 14.824 2.152 1.00 93.19 92 ALA A C 1
ATOM 727 O O . ALA A 1 92 ? -7.054 15.721 2.717 1.00 93.19 92 ALA A O 1
ATOM 728 N N . ALA A 1 93 ? -6.996 13.666 1.799 1.00 93.06 93 ALA A N 1
ATOM 729 C CA . ALA A 1 93 ? -8.402 13.337 2.046 1.00 93.06 93 ALA A CA 1
ATOM 730 C C . ALA A 1 93 ? -8.738 13.190 3.542 1.00 93.06 93 ALA A C 1
ATOM 732 O O . ALA A 1 93 ? -9.880 13.406 3.939 1.00 93.06 93 ALA A O 1
ATOM 733 N N . LEU A 1 94 ? -7.747 12.852 4.371 1.00 91.62 94 LEU A N 1
ATOM 734 C CA . LEU A 1 94 ? -7.892 12.726 5.822 1.00 91.62 94 LEU A CA 1
ATOM 735 C C . LEU A 1 94 ? -7.660 14.043 6.584 1.00 91.62 94 LEU A C 1
ATOM 737 O O . LEU A 1 94 ? -7.793 14.072 7.810 1.00 91.62 94 LEU A O 1
ATOM 741 N N . ARG A 1 95 ? -7.323 15.147 5.902 1.00 87.56 95 ARG A N 1
ATOM 742 C CA . ARG A 1 95 ? -7.104 16.445 6.560 1.00 87.56 95 ARG A CA 1
ATOM 743 C C . ARG A 1 95 ? -8.362 16.897 7.301 1.00 87.56 95 ARG A C 1
ATOM 745 O O . ARG A 1 95 ? -9.440 16.970 6.725 1.00 87.56 95 ARG A O 1
ATOM 752 N N . GLY A 1 96 ? -8.192 17.257 8.573 1.00 84.75 96 GLY A N 1
ATOM 753 C CA . GLY A 1 96 ? -9.285 17.688 9.449 1.00 84.75 96 GLY A CA 1
ATOM 754 C C . GLY A 1 96 ? -9.982 16.551 10.202 1.00 84.75 96 GLY A C 1
ATOM 755 O O . GLY A 1 96 ? -10.760 16.839 11.106 1.00 84.75 96 GLY A O 1
ATOM 756 N N . ASN A 1 97 ? -9.672 15.285 9.900 1.00 85.88 97 ASN A N 1
ATOM 757 C CA . ASN A 1 97 ? -10.125 14.157 10.709 1.00 85.88 97 ASN A CA 1
ATOM 758 C C . ASN A 1 97 ? -9.235 13.990 11.948 1.00 85.88 97 ASN A C 1
ATOM 760 O O . ASN A 1 97 ? -8.012 14.135 11.878 1.00 85.88 97 ASN A O 1
ATOM 764 N N . GLU A 1 98 ? -9.840 13.613 13.077 1.00 82.31 98 GLU A N 1
ATOM 765 C CA . GLU A 1 98 ? -9.101 13.258 14.300 1.00 82.31 98 GLU A CA 1
ATOM 766 C C . GLU A 1 98 ? -8.233 12.005 14.094 1.00 82.31 98 GLU A C 1
ATOM 768 O O . GLU A 1 98 ? -7.147 11.894 14.655 1.00 82.31 98 GLU A O 1
ATOM 773 N N . ARG A 1 99 ? -8.681 11.083 13.229 1.00 82.62 99 ARG A N 1
ATOM 774 C CA . ARG A 1 99 ? -7.950 9.875 12.825 1.00 82.62 99 ARG A CA 1
ATOM 775 C C . ARG A 1 99 ? -7.357 10.065 11.433 1.00 82.62 99 ARG A C 1
ATOM 777 O O . ARG A 1 99 ? -8.024 9.806 10.434 1.00 82.62 99 ARG A O 1
ATOM 784 N N . ARG A 1 100 ? -6.121 10.556 11.382 1.00 86.19 100 ARG A N 1
ATOM 785 C CA . ARG A 1 100 ? -5.428 10.904 10.127 1.00 86.19 100 ARG A CA 1
ATOM 786 C C . ARG A 1 100 ? -4.240 10.010 9.785 1.00 86.19 100 ARG A C 1
ATOM 788 O O . ARG A 1 100 ? -3.752 10.072 8.661 1.00 86.19 100 ARG A O 1
ATOM 795 N N . ASP A 1 101 ? -3.778 9.206 10.736 1.00 90.88 101 ASP A N 1
ATOM 796 C CA . ASP A 1 101 ? -2.583 8.394 10.542 1.00 90.88 101 ASP A CA 1
ATOM 797 C C . ASP A 1 101 ? -2.869 7.206 9.623 1.00 90.88 101 ASP A C 1
ATOM 799 O O . ASP A 1 101 ? -3.905 6.543 9.721 1.00 90.88 101 ASP A O 1
ATOM 803 N N . ILE A 1 102 ? -1.923 6.933 8.724 1.00 95.38 102 ILE A N 1
ATOM 804 C CA . ILE A 1 102 ? -1.992 5.826 7.772 1.00 95.38 102 ILE A CA 1
ATOM 805 C C . ILE A 1 102 ? -0.950 4.793 8.178 1.00 95.38 102 ILE A C 1
ATOM 807 O O . ILE A 1 102 ? 0.248 5.067 8.170 1.00 95.38 102 ILE A O 1
ATOM 811 N N . VAL A 1 103 ? -1.404 3.579 8.482 1.00 96.25 103 VAL A N 1
ATOM 812 C CA . VAL A 1 103 ? -0.512 2.449 8.754 1.00 96.25 103 VAL A CA 1
ATOM 813 C C . VAL A 1 103 ? -0.295 1.664 7.467 1.00 96.25 103 VAL A C 1
ATOM 815 O O . VAL A 1 103 ? -1.244 1.177 6.853 1.00 96.25 103 VAL A O 1
ATOM 818 N N . VAL A 1 104 ? 0.967 1.516 7.070 1.00 97.25 104 VAL A N 1
ATOM 819 C CA . VAL A 1 104 ? 1.371 0.724 5.904 1.00 97.25 104 VAL A CA 1
ATOM 820 C C . VAL A 1 104 ? 2.069 -0.541 6.385 1.00 97.25 104 VAL A C 1
ATOM 822 O O . VAL A 1 104 ? 3.145 -0.479 6.972 1.00 97.25 104 VAL A O 1
ATOM 825 N N . VAL A 1 105 ? 1.471 -1.699 6.106 1.00 95.69 105 VAL A N 1
ATOM 826 C CA . VAL A 1 105 ? 2.085 -3.007 6.366 1.00 95.69 105 VAL A CA 1
ATOM 827 C C . VAL A 1 105 ? 2.708 -3.512 5.069 1.00 95.69 105 VAL A C 1
ATOM 829 O O . VAL A 1 105 ? 2.026 -3.637 4.053 1.00 95.69 105 VAL A O 1
ATOM 832 N N . THR A 1 106 ? 4.015 -3.762 5.086 1.00 95.75 106 THR A N 1
ATOM 833 C CA . THR A 1 106 ? 4.780 -4.203 3.912 1.00 95.75 106 THR A CA 1
ATOM 834 C C . THR A 1 106 ? 6.005 -5.018 4.348 1.00 95.75 106 THR A C 1
ATOM 836 O O . THR A 1 106 ? 6.088 -5.463 5.492 1.00 95.75 106 THR A O 1
ATOM 839 N N . HIS A 1 107 ? 6.940 -5.243 3.431 1.00 95.12 107 HIS A N 1
ATOM 840 C CA . HIS A 1 107 ? 8.092 -6.117 3.589 1.00 95.12 107 HIS A CA 1
ATOM 841 C C . HIS A 1 107 ? 9.409 -5.334 3.553 1.00 95.12 107 HIS A C 1
ATOM 843 O O . HIS A 1 107 ? 9.457 -4.186 3.109 1.00 95.12 107 HIS A O 1
ATOM 849 N N . GLY A 1 108 ? 10.482 -5.958 4.039 1.00 94.00 108 GLY A N 1
ATOM 850 C CA . GLY A 1 108 ? 11.751 -5.281 4.302 1.00 94.00 108 GLY A CA 1
ATOM 851 C C . GLY A 1 108 ? 12.434 -4.723 3.055 1.00 94.00 108 GLY A C 1
ATOM 852 O O . GLY A 1 108 ? 12.890 -3.582 3.078 1.00 94.00 108 GLY A O 1
ATOM 853 N N . VAL A 1 109 ? 12.495 -5.477 1.951 1.00 95.25 109 VAL A N 1
ATOM 854 C CA . VAL A 1 109 ? 13.154 -4.978 0.734 1.00 95.25 109 VAL A CA 1
ATOM 855 C C . VAL A 1 109 ? 12.291 -3.911 0.070 1.00 95.25 109 VAL A C 1
ATOM 857 O O . VAL A 1 109 ? 12.817 -2.855 -0.268 1.00 95.25 109 VAL A O 1
ATOM 860 N N . PHE A 1 110 ? 10.978 -4.113 -0.051 1.00 97.25 110 PHE A N 1
ATOM 861 C CA . PHE A 1 110 ? 10.076 -3.094 -0.593 1.00 97.25 110 PHE A CA 1
ATOM 862 C C . PHE A 1 110 ? 10.089 -1.794 0.226 1.00 97.25 110 PHE A C 1
ATOM 864 O O . PHE A 1 110 ? 10.053 -0.712 -0.363 1.00 97.25 110 PHE A O 1
ATOM 871 N N . MET A 1 111 ? 10.208 -1.878 1.558 1.00 96.56 111 MET A N 1
ATOM 872 C CA . MET A 1 111 ? 10.301 -0.707 2.435 1.00 96.56 111 MET A CA 1
ATOM 873 C C . MET A 1 111 ? 11.439 0.229 2.015 1.00 96.56 111 MET A C 1
ATOM 875 O O . MET A 1 111 ? 11.222 1.433 1.973 1.00 96.56 111 MET A O 1
ATOM 879 N N . LYS A 1 112 ? 12.599 -0.305 1.606 1.00 97.31 112 LYS A N 1
ATOM 880 C CA . LYS A 1 112 ? 13.739 0.493 1.111 1.00 97.31 112 LYS A CA 1
ATOM 881 C C . LYS A 1 112 ? 13.355 1.376 -0.071 1.00 97.31 112 LYS A C 1
ATOM 883 O O . LYS A 1 112 ? 13.686 2.556 -0.112 1.00 97.31 112 LYS A O 1
ATOM 888 N N . PHE A 1 113 ? 12.607 0.817 -1.021 1.00 97.94 113 PHE A N 1
ATOM 889 C CA . PHE A 1 113 ? 12.122 1.562 -2.183 1.00 97.94 113 PHE A CA 1
ATOM 890 C C . PHE A 1 113 ? 11.028 2.558 -1.800 1.00 97.94 113 PHE A C 1
ATOM 892 O O . PHE A 1 113 ? 10.955 3.639 -2.388 1.00 97.94 113 PHE A O 1
ATOM 899 N N . LEU A 1 114 ? 10.159 2.194 -0.850 1.00 97.94 114 LEU A N 1
ATOM 900 C CA . LEU A 1 114 ? 9.048 3.026 -0.398 1.00 97.94 114 LEU A CA 1
ATOM 901 C C . LEU A 1 114 ? 9.535 4.260 0.371 1.00 97.94 114 LEU A C 1
ATOM 903 O O . LEU A 1 114 ? 9.111 5.367 0.030 1.00 97.94 114 LEU A O 1
ATOM 907 N N . SER A 1 115 ? 10.425 4.076 1.349 1.00 96.81 115 SER A N 1
ATOM 908 C CA . SER A 1 115 ? 10.994 5.150 2.171 1.00 96.81 115 SER A CA 1
ATOM 909 C C . SER A 1 115 ? 12.124 5.905 1.473 1.00 96.81 115 SER A C 1
ATOM 911 O O . SER A 1 115 ? 12.333 7.078 1.756 1.00 96.81 115 SER A O 1
ATOM 913 N N . GLY A 1 116 ? 12.840 5.260 0.546 1.00 95.88 116 GLY A N 1
ATOM 914 C CA . GLY A 1 116 ? 14.079 5.791 -0.030 1.00 95.88 116 GLY A CA 1
ATOM 915 C C . GLY A 1 116 ? 15.307 5.592 0.868 1.00 95.88 116 GLY A C 1
ATOM 916 O O . GLY A 1 116 ? 16.393 6.055 0.524 1.00 95.88 116 GLY A O 1
ATOM 917 N N . GLU A 1 117 ? 15.159 4.897 1.999 1.00 95.69 117 GLU A N 1
ATOM 918 C CA . GLU A 1 117 ? 16.242 4.594 2.933 1.00 95.69 117 GLU A CA 1
ATOM 919 C C . GLU A 1 117 ? 16.822 3.204 2.642 1.00 95.69 117 GLU A C 1
ATOM 921 O O . GLU A 1 117 ? 16.250 2.184 3.021 1.00 95.69 117 GLU A O 1
ATOM 926 N N . TRP A 1 118 ? 17.974 3.133 1.975 1.00 95.06 118 TRP A N 1
ATOM 927 C CA . TRP A 1 118 ? 18.577 1.848 1.584 1.00 95.06 118 TRP A CA 1
ATOM 928 C C . TRP A 1 118 ? 19.160 1.044 2.753 1.00 95.06 118 TRP A C 1
ATOM 930 O O . TRP A 1 118 ? 19.172 -0.193 2.704 1.00 95.06 118 TRP A O 1
ATOM 940 N N . ASP A 1 119 ? 19.569 1.742 3.812 1.00 94.56 119 ASP A N 1
ATOM 941 C CA . ASP A 1 119 ? 20.176 1.169 5.017 1.00 94.56 119 ASP A CA 1
ATOM 942 C C . ASP A 1 119 ? 19.154 0.884 6.126 1.00 94.56 119 ASP A C 1
ATOM 944 O O . ASP A 1 119 ? 19.534 0.502 7.231 1.00 94.56 119 ASP A O 1
ATOM 948 N N . ILE A 1 120 ? 17.851 1.050 5.855 1.00 93.81 120 ILE A N 1
ATOM 949 C CA . ILE A 1 120 ? 16.819 0.683 6.826 1.00 93.81 120 ILE A CA 1
ATOM 950 C C . ILE A 1 120 ? 16.895 -0.815 7.144 1.00 93.81 120 ILE A C 1
ATOM 952 O O . ILE A 1 120 ? 16.865 -1.672 6.251 1.00 93.81 120 ILE A O 1
ATOM 956 N N . ASP A 1 121 ? 16.975 -1.103 8.438 1.00 92.19 121 ASP A N 1
ATOM 957 C CA . ASP A 1 121 ? 16.980 -2.445 9.005 1.00 92.19 121 ASP A CA 1
ATOM 958 C C . ASP A 1 121 ? 16.081 -2.444 10.243 1.00 92.19 121 ASP A C 1
ATOM 960 O O . ASP A 1 121 ? 16.461 -1.996 11.326 1.00 92.19 121 ASP A O 1
ATOM 964 N N . LEU A 1 122 ? 14.830 -2.858 10.047 1.00 90.75 122 LEU A N 1
ATOM 965 C CA . LEU A 1 122 ? 13.847 -2.972 11.117 1.00 90.75 122 LEU A CA 1
ATOM 966 C C . LEU A 1 122 ? 13.743 -4.440 11.545 1.00 90.75 122 LEU A C 1
ATOM 968 O O . LEU A 1 122 ? 13.729 -5.330 10.687 1.00 90.75 122 LEU A O 1
ATOM 972 N N . PRO A 1 123 ? 13.596 -4.726 12.852 1.00 91.69 123 PRO A N 1
ATOM 973 C CA . PRO A 1 123 ? 13.302 -6.080 13.297 1.00 91.69 123 PRO A CA 1
ATOM 974 C C . PRO A 1 123 ? 11.962 -6.555 12.718 1.00 91.69 123 PRO A C 1
ATOM 976 O O . PRO A 1 123 ? 11.146 -5.772 12.230 1.00 91.69 123 PRO A O 1
ATOM 979 N N . LYS A 1 124 ? 11.684 -7.859 12.809 1.00 87.75 124 LYS A N 1
ATOM 980 C CA . LYS A 1 124 ? 10.356 -8.390 12.461 1.00 87.75 124 LYS A CA 1
ATOM 981 C C . LYS A 1 124 ? 9.282 -7.676 13.284 1.00 87.75 124 LYS A C 1
ATOM 983 O O . LYS A 1 124 ? 9.414 -7.592 14.501 1.00 87.75 124 LYS A O 1
ATOM 988 N N . ALA A 1 125 ? 8.234 -7.195 12.613 1.00 88.81 125 ALA A N 1
ATOM 989 C CA . ALA A 1 125 ? 7.196 -6.337 13.197 1.00 88.81 125 ALA A CA 1
ATOM 990 C C . ALA A 1 125 ? 7.710 -4.998 13.777 1.00 88.81 125 ALA A C 1
ATOM 992 O O . ALA A 1 125 ? 7.000 -4.339 14.534 1.00 88.81 125 ALA A O 1
ATOM 993 N N . GLY A 1 126 ? 8.926 -4.584 13.413 1.00 94.00 126 GLY A N 1
ATOM 994 C CA . GLY A 1 126 ? 9.421 -3.233 13.632 1.00 94.00 126 GLY A CA 1
ATOM 995 C C . GLY A 1 126 ? 8.710 -2.232 12.726 1.00 94.00 126 GLY A C 1
ATOM 996 O O . GLY A 1 126 ? 8.175 -2.587 11.674 1.00 94.00 126 GLY A O 1
ATOM 997 N N . TRP A 1 127 ? 8.708 -0.974 13.145 1.00 95.25 127 TRP A N 1
ATOM 998 C CA . TRP A 1 127 ? 8.041 0.117 12.449 1.00 95.25 127 TRP A CA 1
ATOM 999 C C . TRP A 1 127 ? 8.878 1.394 12.545 1.00 95.25 127 TRP A C 1
ATOM 1001 O O . TRP A 1 127 ? 9.817 1.473 13.337 1.00 95.25 127 TRP A O 1
ATOM 1011 N N . ARG A 1 128 ? 8.545 2.370 11.702 1.00 95.12 128 ARG A N 1
ATOM 1012 C CA . ARG A 1 128 ? 9.103 3.723 11.714 1.00 95.12 128 ARG A CA 1
ATOM 1013 C C . ARG A 1 128 ? 8.037 4.699 11.228 1.00 95.12 128 ARG A C 1
ATOM 1015 O O . ARG A 1 128 ? 7.270 4.366 10.323 1.00 95.12 128 ARG A O 1
ATOM 1022 N N . SER A 1 129 ? 8.001 5.885 11.825 1.00 95.81 129 SER A N 1
ATOM 1023 C CA . SER A 1 129 ? 7.102 6.966 11.419 1.00 95.81 129 SER A CA 1
ATOM 1024 C C . SER A 1 129 ? 7.699 7.819 10.309 1.00 95.81 129 SER A C 1
ATOM 1026 O O . SER A 1 129 ? 8.896 8.108 10.299 1.00 95.81 129 SER A O 1
ATOM 1028 N N . TYR A 1 130 ? 6.836 8.264 9.397 1.00 96.00 130 TYR A N 1
ATOM 1029 C CA . TYR A 1 130 ? 7.203 9.133 8.286 1.00 96.00 130 TYR A CA 1
ATOM 1030 C C . TYR A 1 130 ? 6.188 10.258 8.115 1.00 96.00 130 TYR A C 1
ATOM 1032 O O . TYR A 1 130 ? 4.985 10.061 8.283 1.00 96.00 130 TYR A O 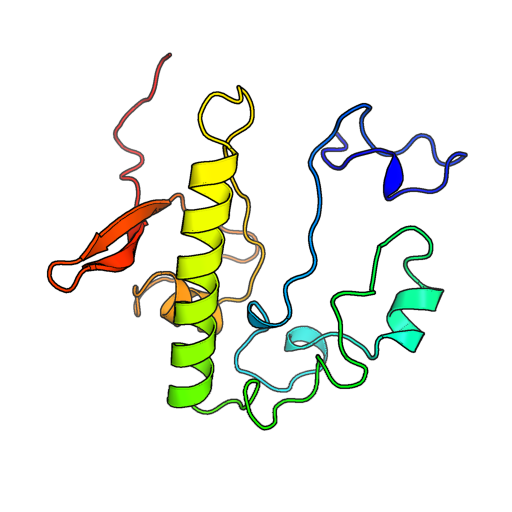1
ATOM 1040 N N . THR A 1 131 ? 6.675 11.419 7.695 1.00 94.88 131 THR A N 1
ATOM 1041 C CA . THR A 1 131 ? 5.862 12.491 7.120 1.00 94.88 131 THR A CA 1
ATOM 1042 C C . THR A 1 131 ? 5.884 12.398 5.598 1.00 94.88 131 THR A C 1
ATOM 1044 O O . THR A 1 131 ? 6.843 11.911 4.998 1.00 94.88 131 THR A O 1
ATOM 1047 N N . ILE A 1 132 ? 4.801 12.844 4.961 1.00 95.25 132 ILE A N 1
ATOM 1048 C CA . ILE A 1 132 ? 4.686 12.886 3.501 1.00 95.25 132 ILE A CA 1
ATOM 1049 C C . ILE A 1 132 ? 5.016 1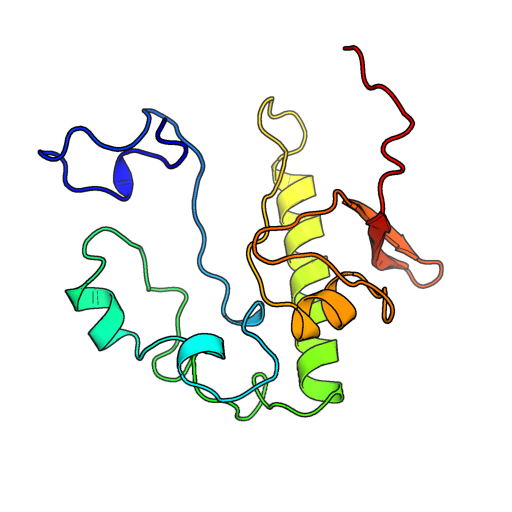4.305 3.040 1.00 95.25 132 ILE A C 1
ATOM 1051 O O . ILE A 1 132 ? 4.346 15.260 3.440 1.00 95.25 132 ILE A O 1
ATOM 1055 N N . CYS A 1 133 ? 6.033 14.431 2.191 1.00 93.81 133 CYS A N 1
ATOM 1056 C CA . CYS A 1 133 ? 6.539 15.700 1.669 1.00 93.81 133 CYS A CA 1
ATOM 1057 C C . CYS A 1 133 ? 6.771 15.604 0.157 1.00 93.81 133 CYS A C 1
ATOM 1059 O O . CYS A 1 133 ? 6.798 14.506 -0.393 1.00 93.81 133 CYS A O 1
ATOM 1061 N N . ASN A 1 134 ? 7.012 16.744 -0.493 1.00 94.06 134 ASN A N 1
ATOM 1062 C CA . ASN A 1 134 ? 7.506 16.781 -1.869 1.00 94.06 134 ASN A CA 1
ATOM 1063 C C . ASN A 1 134 ? 8.981 17.192 -1.887 1.00 94.06 134 ASN A C 1
ATOM 1065 O O . ASN A 1 134 ? 9.409 18.037 -1.096 1.00 94.06 134 ASN A O 1
ATOM 1069 N N . ASP A 1 135 ? 9.765 16.573 -2.767 1.00 91.62 135 ASP A N 1
ATOM 1070 C CA . ASP A 1 135 ? 11.157 16.951 -2.998 1.00 91.62 135 ASP A CA 1
ATOM 1071 C C . ASP A 1 135 ? 11.275 18.210 -3.884 1.00 91.62 135 ASP A C 1
ATOM 1073 O O . ASP A 1 135 ? 10.289 18.849 -4.253 1.00 91.62 135 ASP A O 1
ATOM 1077 N N . LYS A 1 136 ? 12.509 18.588 -4.243 1.00 90.19 136 LYS A N 1
ATOM 1078 C CA . LYS A 1 136 ? 12.777 19.766 -5.093 1.00 90.19 136 LYS A CA 1
ATOM 1079 C C . LYS A 1 136 ? 12.216 19.646 -6.517 1.00 90.19 136 LYS A C 1
ATOM 1081 O O . LYS A 1 136 ? 12.129 20.656 -7.208 1.00 90.19 136 LYS A O 1
ATOM 1086 N N . GLU A 1 137 ? 11.882 18.437 -6.955 1.00 91.88 137 GLU A N 1
ATOM 1087 C CA . GLU A 1 137 ? 11.300 18.128 -8.263 1.00 91.88 137 GLU A CA 1
ATOM 1088 C C . GLU A 1 137 ? 9.781 17.878 -8.161 1.00 91.88 137 GLU A C 1
ATOM 1090 O O . GLU A 1 137 ? 9.185 17.352 -9.098 1.00 91.88 137 GLU A O 1
ATOM 1095 N N . ASP A 1 138 ? 9.157 18.254 -7.037 1.00 90.25 138 ASP A N 1
ATOM 1096 C CA . ASP A 1 138 ? 7.734 18.052 -6.730 1.00 90.25 138 ASP A CA 1
ATOM 1097 C C . ASP A 1 138 ? 7.298 16.574 -6.729 1.00 90.25 138 ASP A C 1
ATOM 1099 O O . ASP A 1 138 ? 6.149 16.223 -7.003 1.00 90.25 138 ASP A O 1
ATOM 1103 N N . ARG A 1 139 ? 8.227 15.660 -6.423 1.00 92.44 139 ARG A N 1
ATOM 1104 C CA . ARG A 1 139 ? 7.917 14.237 -6.253 1.00 92.44 139 ARG A CA 1
ATOM 1105 C C . ARG A 1 139 ? 7.584 13.950 -4.802 1.00 92.44 139 ARG A C 1
ATOM 1107 O O . ARG A 1 139 ? 8.353 14.306 -3.911 1.00 92.44 139 ARG A O 1
ATOM 1114 N N . THR A 1 140 ? 6.507 1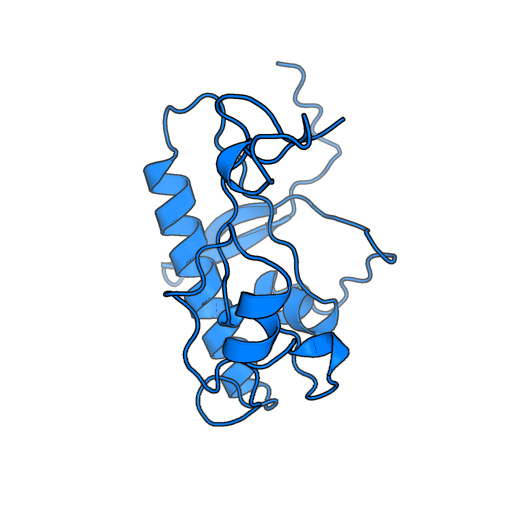3.205 -4.575 1.00 97.00 140 THR A N 1
ATOM 1115 C CA . THR A 1 140 ? 6.155 12.722 -3.240 1.00 97.00 140 THR A CA 1
ATOM 1116 C C . THR A 1 140 ? 7.240 11.793 -2.685 1.00 97.00 140 THR A C 1
ATOM 1118 O O . THR A 1 140 ? 7.563 10.758 -3.285 1.00 97.00 140 THR A O 1
ATOM 1121 N N . ILE A 1 141 ? 7.749 12.132 -1.504 1.00 97.06 141 ILE A N 1
ATOM 1122 C CA . ILE A 1 141 ? 8.736 11.393 -0.714 1.00 97.06 141 ILE A CA 1
ATOM 1123 C C . ILE A 1 141 ? 8.221 11.158 0.713 1.00 97.06 141 ILE A C 1
ATOM 1125 O O . ILE A 1 141 ? 7.284 11.816 1.172 1.00 97.06 141 ILE A O 1
ATOM 1129 N N . LEU A 1 142 ? 8.832 10.194 1.403 1.00 97.06 142 LEU A N 1
ATOM 1130 C CA . LEU A 1 142 ? 8.603 9.940 2.823 1.00 97.06 142 LEU A CA 1
ATOM 1131 C C . LEU A 1 142 ? 9.831 10.409 3.601 1.00 97.06 142 LEU A C 1
ATOM 1133 O O . LEU A 1 142 ? 10.940 9.967 3.314 1.00 97.06 142 LEU A O 1
ATOM 1137 N N . THR A 1 143 ? 9.632 11.280 4.583 1.00 95.56 143 THR A N 1
ATOM 1138 C CA . THR A 1 143 ? 10.707 11.787 5.443 1.00 95.56 143 THR A CA 1
ATOM 1139 C C . THR A 1 143 ? 10.544 11.178 6.831 1.00 95.56 143 THR A C 1
ATOM 1141 O O . THR A 1 143 ? 9.462 11.332 7.407 1.00 95.56 143 THR A O 1
ATOM 1144 N N . PRO A 1 144 ? 11.552 10.472 7.375 1.00 94.06 144 PRO A N 1
ATOM 1145 C CA . PRO A 1 144 ? 11.486 9.934 8.730 1.00 94.06 144 PRO A CA 1
ATOM 1146 C C . PRO A 1 144 ? 11.127 11.021 9.743 1.00 94.06 144 PRO A C 1
ATOM 1148 O O . PRO A 1 144 ? 11.587 12.156 9.630 1.00 94.06 144 PRO A O 1
ATOM 1151 N N . VAL A 1 145 ? 10.297 10.672 10.721 1.00 92.88 145 VAL A N 1
ATOM 1152 C CA . VAL A 1 145 ? 10.071 11.520 11.895 1.00 92.88 145 VAL A CA 1
ATOM 1153 C C . VAL A 1 145 ? 11.144 11.178 12.918 1.00 92.88 145 VAL A C 1
ATOM 1155 O O . VAL A 1 145 ? 11.264 10.016 13.309 1.00 92.88 145 VAL A O 1
ATOM 1158 N N . ASP A 1 146 ? 11.918 12.172 13.347 1.00 81.56 146 ASP A N 1
ATOM 1159 C CA . ASP A 1 146 ? 12.847 11.995 14.458 1.00 81.56 146 ASP A CA 1
ATOM 1160 C C . ASP A 1 146 ? 12.036 11.824 15.750 1.00 81.56 146 ASP A C 1
ATOM 1162 O O . ASP A 1 146 ? 11.401 12.757 16.237 1.00 81.56 146 ASP A O 1
ATOM 1166 N N . GLU A 1 147 ? 12.061 10.622 16.333 1.00 62.59 147 GLU A N 1
ATOM 1167 C CA . GLU A 1 147 ? 11.314 10.282 17.559 1.00 62.59 147 GLU A CA 1
ATOM 1168 C C . GLU A 1 147 ? 11.792 11.048 18.814 1.00 62.59 147 GLU A C 1
ATOM 1170 O O . GLU A 1 147 ? 11.302 10.816 19.917 1.00 62.59 147 GLU A O 1
ATOM 1175 N N . THR A 1 148 ? 12.741 11.979 18.672 1.00 50.62 148 THR A N 1
ATOM 1176 C CA . THR A 1 148 ? 13.147 12.915 19.728 1.00 50.62 148 THR A CA 1
ATOM 1177 C C . THR A 1 148 ? 12.223 14.125 19.869 1.00 50.62 148 THR A C 1
ATOM 1179 O O . THR A 1 148 ? 12.368 14.873 20.835 1.00 50.62 148 THR A O 1
ATOM 1182 N N . GLU A 1 149 ? 11.276 14.336 18.952 1.00 42.31 149 GLU A N 1
ATOM 1183 C CA . GLU A 1 149 ? 10.223 15.338 19.130 1.00 42.31 149 GLU A CA 1
ATOM 1184 C C . GLU A 1 149 ? 9.010 14.711 19.832 1.00 42.31 149 GLU A C 1
ATOM 1186 O O . GLU A 1 149 ? 8.103 14.144 19.228 1.00 42.31 149 GLU A O 1
ATOM 1191 N N . ASP A 1 150 ? 9.039 14.809 21.161 1.00 38.78 150 ASP A N 1
ATOM 1192 C CA . ASP A 1 150 ? 7.919 14.581 22.070 1.00 38.78 150 ASP A CA 1
ATOM 1193 C C . ASP A 1 150 ? 6.720 15.452 21.651 1.00 38.78 150 ASP A C 1
ATOM 1195 O O . ASP A 1 150 ? 6.623 16.632 21.995 1.00 38.78 150 ASP A O 1
ATOM 1199 N N . HIS A 1 151 ? 5.791 14.885 20.882 1.00 44.44 151 HIS A N 1
ATOM 1200 C CA . HIS A 1 151 ? 4.481 15.489 20.661 1.00 44.44 151 HIS A CA 1
ATOM 1201 C C . HIS A 1 151 ? 3.570 15.191 21.852 1.00 44.44 151 HIS A C 1
ATOM 1203 O O . HIS A 1 151 ? 2.579 14.469 21.755 1.00 44.44 151 HIS A O 1
ATOM 1209 N N . SER A 1 152 ? 3.913 15.803 22.982 1.00 38.41 152 SER A N 1
ATOM 1210 C CA . SER A 1 152 ? 2.970 16.109 24.045 1.00 38.41 152 SER A CA 1
ATOM 1211 C C . SER A 1 152 ? 1.934 17.108 23.514 1.00 38.41 152 SER A C 1
ATOM 1213 O O . SER A 1 152 ? 2.146 18.323 23.554 1.00 38.41 152 SER A O 1
ATOM 1215 N N . HIS A 1 153 ? 0.813 16.597 23.007 1.00 35.75 153 HIS A N 1
ATOM 1216 C CA . HIS A 1 153 ? -0.420 17.352 22.786 1.00 35.75 153 HIS A CA 1
ATOM 1217 C C . HIS A 1 153 ? -1.623 16.567 23.300 1.00 35.75 153 HIS A C 1
ATOM 1219 O O . HIS A 1 153 ? -1.754 15.378 22.935 1.00 35.75 153 HIS A O 1
#

Sequence (153 aa):
SHVLDKRYYDDSSGFGVENGVELTLEPDLQERSALPCDTGSERHVLKKEFLNLGLESLSESWQVKVGQYAADDDSVTLRAGRKRKKLEQLNAALRGNERRDIVVVTHGVFMKFLSGEWDIDLPKAGWRSYTICNDKEDRTILTPVDETEDHSH

=== Feature glossary ===
The record interleaves many kinds of information about one protein. Here is each kind framed as the question it answers.

Q: What are the backbone torsion angles?
A: φ (phi) and ψ (psi) are the two rotatable backbone dihedrals per residue: φ is the C(i-1)–N–Cα–C torsion, ψ is the N–Cα–C–N(i+1) torsion, both in degrees on (−180°, 180°]. α-helical residues cluster near (−60°, −45°); β-strand residues near (−120°, +130°). A Ramachandran plot is simply a scatter of (φ, ψ) for every residue.

Q: What is the amino-acid chain?
A: This is the polypeptide sequence — one letter per residue, N-terminus first. Length ranges from a few dozen residues for small domains to over a thousand for large multi-domain proteins.

Q: How mobile is each atom in the crystal?
A: For experimental (PDB) structures, the B-factor (temperature factor) quantifies the positional spread of each atom in the crystal — a combination of thermal vibration and static disorder — in units of Å². High B-factors mark flexible loops or poorly resolved regions; low B-factors mark the rigid, well-ordered core.

Q: Are the domains correctly placed relative to each other?
A: Predicted Aligned Error (PAE) is an AlphaFold confidence matrix: entry (i, j) is the expected error in the position of residue j, in ångströms, when the prediction is superimposed on the true structure at residue i. Low PAE within a block of residues means that block is internally rigid and well-predicted; high PAE between two blocks means their relative placement is uncertain even if each block individually is confident.

Q: How confident is the AlphaFold model at each residue?
A: pLDDT is the predicted lDDT-Cα score: AlphaFold's confidence that the local environment of each residue (all inter-atomic distances within 15 Å) is correctly placed. It is a per-residue number between 0 and 100, with higher meaning more reliable.

Q: What family and function is it annotated with?
A: Functional annotations link the protein to curated databases. InterPro entries identify conserved domains and families by matching the sequence against member-database signatures (Pfam, PROSITE, CDD, …). Gene Ontology (GO) terms describe molecular function, biological process, and cellular component in a controlled vocabulary. CATH places the structure in a hierarchical fold classification (Class/Architecture/Topology/Homologous-superfamily). The organism is the source species.

Q: How big and how compact is the whole molecule?
A: Three whole-structure scalars: the radius of gyration (RMS distance of Cα from centroid, in Å), the count of Cα–Cα contacts (pairs closer than 8 Å and separated by more than four residues in sequence — i.e. tertiary, not local, contacts), and the bounding-box dimensions. Together they distinguish compact globular folds from extended fibres or disordered chains.

Q: What known structures does this most resemble?
A: The Foldseek neighbor list gives the closest experimentally determined structures in the PDB, ranked by structural alignment. TM-score near 1 means near-identical fold; near 0.3 means only rough topology match. This is how one finds what a novel AlphaFold prediction most resembles in the solved-structure universe.

Q: Which residues are buried vs exposed?
A: SASA measures how much of the protein is reachable by solvent. It is computed by rolling a water-sized probe over the atomic surface and summing the exposed area (Å²). Per-residue SASA distinguishes core (buried, low SASA) from surface (exposed, high SASA) residues; total SASA is a whole-molecule size measure.

Q: Which residues are in helices, strands, or loops?
A: Eight-state secondary structure (DSSP): H is the canonical α-helix, G the tighter 3₁₀-helix, I the wider π-helix; E/B are β-structure, T and S are turns and bends, and '-' is everything else. DSSP derives these from the pattern of main-chain N–H···O=C hydrogen bonds, not from the sequence.

Q: Where is each backbone atom in 3D?
A: Structure coordinates are given as an mmCIF _atom_site loop: one row per atom with element, residue name, chain id, sequence number, and x/y/z position in Å. Only the four main-chain atoms per residue are included here; side chains are omitted to keep the record compact.

Q: What if only a Cα trace is available?
A: Three-state secondary structure (P-SEA) collapses the eight DSSP classes into helix (a), strand (b), and coil (c). P-SEA assigns these from Cα geometry alone — distances and angles — without requiring backbone oxygens, so it works on any Cα trace.

Q: What do the rendered images show?
A: The six renders are orthographic views along the three Cartesian axes in both directions. Representation (cartoon, sticks, or surface) and color scheme (sequence-rainbow or by-chain) vary across proteins so the training set covers all the common visualization conventions.

Q: What does the local fold look like, residue by residue?
A: Foldseek's 3Di representation compresses backbone geometry into a per-residue letter drawn from a learned twenty-state alphabet. It captures the tertiary interaction pattern around each residue — which residues are packed against it in space, regardless of where they are in sequence.

Q: What do the diagnostic plots show?
A: The contact map is a binary N×N matrix image: pixel (i, j) is dark where Cα_i and Cα_j are within 8 Å and |i−j|>4. Because the |i−j|>4 filter removes local helical contacts, off-diagonal stripes parallel to the main diagonal indicate parallel β-sheets; stripes perpendicular to it indicate antiparallel β-sheets. The Ramachandran plot scatters every residue's (φ, ψ) pair against the sterically allowed regions. The PAE heatmap renders the predicted-aligned-error matrix.